Protein AF-A0A941N6A6-F1 (afdb_monomer_lite)

Structure (mmCIF, N/CA/C/O backbone):
data_AF-A0A941N6A6-F1
#
_entry.id   AF-A0A941N6A6-F1
#
loop_
_atom_site.group_PDB
_atom_site.id
_atom_site.type_symbol
_atom_site.label_atom_id
_atom_site.label_alt_id
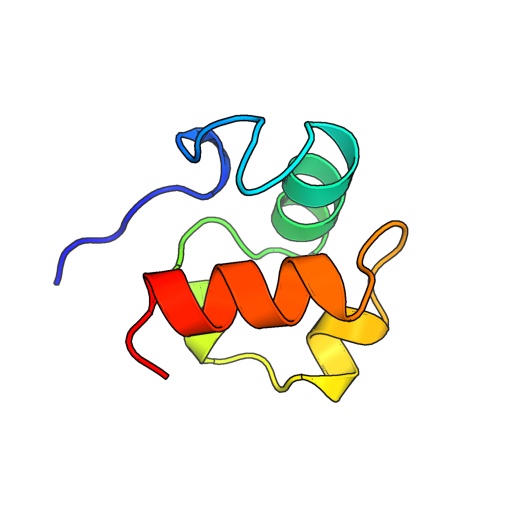_atom_site.label_comp_id
_atom_site.label_asym_id
_atom_site.label_entity_id
_atom_site.label_se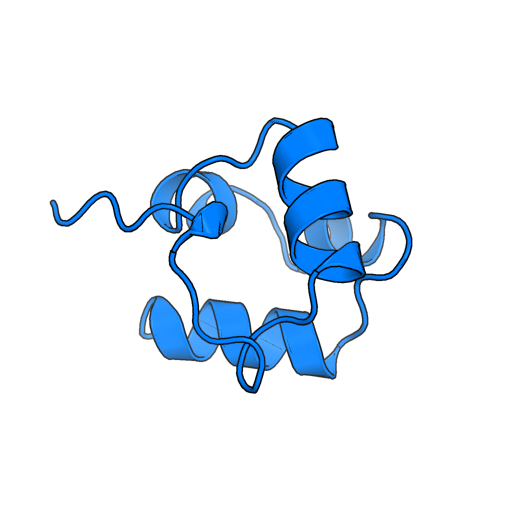q_id
_atom_site.pdbx_PDB_ins_code
_atom_site.Cartn_x
_atom_site.Cartn_y
_atom_site.Cartn_z
_atom_site.occupancy
_atom_site.B_iso_or_equiv
_atom_site.auth_seq_id
_atom_site.auth_comp_id
_atom_site.auth_asym_id
_atom_site.auth_atom_id
_atom_site.pdbx_PDB_model_num
ATOM 1 N N . MET A 1 1 ? -17.280 7.745 6.098 1.00 49.47 1 MET A N 1
ATOM 2 C CA . MET A 1 1 ? -15.845 8.061 5.983 1.00 49.47 1 MET A CA 1
ATOM 3 C C . MET A 1 1 ? -15.490 8.223 4.511 1.00 49.47 1 MET A C 1
ATOM 5 O O . MET A 1 1 ? -16.341 7.960 3.672 1.00 49.47 1 MET A O 1
ATOM 9 N N . ARG A 1 2 ? -14.311 8.754 4.166 1.00 58.88 2 ARG A N 1
ATOM 10 C CA . ARG A 1 2 ? -13.862 8.777 2.765 1.00 58.88 2 ARG A CA 1
ATOM 11 C C . ARG A 1 2 ? -13.155 7.452 2.482 1.00 58.88 2 ARG A C 1
ATOM 13 O O . ARG A 1 2 ? -11.961 7.353 2.736 1.00 58.88 2 ARG A O 1
ATOM 20 N N . ASP A 1 3 ? -13.890 6.485 1.940 1.00 81.12 3 ASP A N 1
ATOM 21 C CA . ASP A 1 3 ? -13.354 5.239 1.376 1.00 81.12 3 ASP A CA 1
ATOM 22 C C . ASP A 1 3 ? -12.510 5.547 0.133 1.00 81.12 3 ASP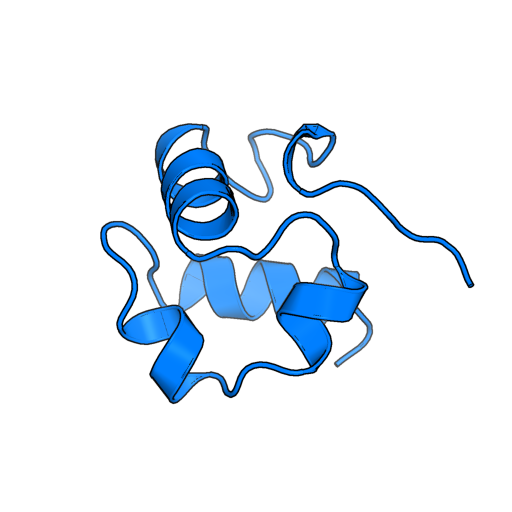 A C 1
ATOM 24 O O . ASP A 1 3 ? -12.955 5.394 -1.006 1.00 81.12 3 ASP A O 1
ATOM 28 N N . GLN A 1 4 ? -11.301 6.081 0.319 1.00 91.12 4 GLN A N 1
ATOM 29 C CA . GLN A 1 4 ? -10.429 6.399 -0.805 1.00 91.12 4 GLN A CA 1
ATOM 30 C C . GLN A 1 4 ? -9.902 5.093 -1.422 1.00 91.12 4 GLN A C 1
ATOM 32 O O . GLN A 1 4 ? -9.189 4.351 -0.739 1.00 91.12 4 GLN A O 1
ATOM 37 N N . PRO A 1 5 ? -10.187 4.807 -2.706 1.00 95.25 5 PRO A N 1
ATOM 38 C CA . PRO A 1 5 ? -9.740 3.566 -3.329 1.00 95.25 5 PRO A CA 1
ATOM 39 C C . PRO A 1 5 ? -8.225 3.562 -3.558 1.00 95.25 5 PRO A C 1
ATOM 41 O O . PRO A 1 5 ? -7.672 4.523 -4.102 1.00 95.25 5 PRO A O 1
ATOM 44 N N . ILE A 1 6 ? -7.558 2.441 -3.263 1.00 95.06 6 ILE A N 1
ATOM 45 C CA . ILE A 1 6 ? -6.118 2.243 -3.516 1.00 95.06 6 ILE A CA 1
ATOM 46 C C . ILE A 1 6 ? -5.776 2.450 -4.998 1.00 95.06 6 ILE A C 1
ATOM 48 O O . ILE A 1 6 ? -4.738 3.024 -5.341 1.00 95.06 6 ILE A O 1
ATOM 52 N N . ALA A 1 7 ? -6.671 2.033 -5.898 1.00 94.62 7 ALA A N 1
ATOM 53 C CA . ALA A 1 7 ? -6.499 2.201 -7.339 1.00 94.62 7 ALA A CA 1
ATOM 54 C C . ALA A 1 7 ? -6.346 3.680 -7.751 1.00 94.62 7 ALA A C 1
ATOM 56 O O . ALA A 1 7 ? -5.550 3.991 -8.646 1.00 94.62 7 ALA A O 1
ATOM 57 N N . ALA A 1 8 ? -7.049 4.581 -7.057 1.00 94.50 8 ALA A N 1
ATOM 58 C CA . ALA A 1 8 ? -7.108 6.011 -7.349 1.00 94.50 8 ALA A CA 1
ATOM 59 C C . ALA A 1 8 ? -5.949 6.821 -6.741 1.00 94.50 8 ALA A C 1
ATOM 61 O O . ALA A 1 8 ? -5.821 8.010 -7.032 1.00 94.50 8 ALA A O 1
ATOM 62 N N . LEU A 1 9 ? -5.090 6.208 -5.918 1.00 92.19 9 LEU A N 1
ATOM 63 C CA . LEU A 1 9 ? -3.926 6.897 -5.354 1.00 92.19 9 LEU A CA 1
ATOM 64 C C . LEU A 1 9 ? -2.973 7.363 -6.465 1.00 92.19 9 LEU A C 1
ATOM 66 O O . LEU A 1 9 ? -2.843 6.690 -7.487 1.00 92.19 9 LEU A O 1
ATOM 70 N N . PRO A 1 10 ? -2.272 8.490 -6.321 1.00 92.44 10 PRO A N 1
ATOM 71 C CA . PRO A 1 10 ? -1.344 8.932 -7.352 1.00 92.44 10 PRO A CA 1
ATOM 72 C C . PRO A 1 10 ? -0.102 8.024 -7.424 1.00 92.44 10 PRO A C 1
ATOM 74 O O . PRO A 1 10 ? 0.325 7.452 -6.420 1.00 92.44 10 PRO A O 1
ATOM 77 N N . GLU A 1 11 ? 0.512 7.895 -8.608 1.00 89.69 11 GLU A N 1
ATOM 78 C CA . GLU A 1 11 ? 1.670 6.999 -8.807 1.00 89.69 11 GLU A CA 1
ATOM 79 C C . GLU A 1 11 ? 2.904 7.394 -7.981 1.00 89.69 11 GLU A C 1
ATOM 81 O O . GLU A 1 11 ? 3.694 6.526 -7.614 1.00 89.69 11 GLU A O 1
ATOM 86 N N . HIS A 1 12 ? 3.045 8.681 -7.643 1.00 88.12 12 HIS A N 1
ATOM 87 C CA . HIS A 1 12 ? 4.116 9.160 -6.767 1.00 88.12 12 HIS A CA 1
ATOM 88 C C . HIS A 1 12 ? 3.933 8.724 -5.303 1.00 88.12 12 HIS A C 1
ATOM 90 O O . HIS A 1 12 ? 4.915 8.673 -4.570 1.00 88.12 12 HIS A O 1
ATOM 96 N N . ALA A 1 13 ? 2.704 8.400 -4.878 1.00 89.25 13 ALA A N 1
ATOM 97 C CA . ALA A 1 13 ? 2.434 7.857 -3.548 1.00 89.25 13 ALA A CA 1
ATOM 98 C C . ALA A 1 13 ? 2.575 6.330 -3.536 1.00 89.25 13 ALA A C 1
ATOM 100 O O . ALA A 1 13 ? 3.242 5.773 -2.667 1.00 89.25 13 ALA A O 1
ATOM 101 N N . LEU A 1 14 ? 1.978 5.648 -4.522 1.00 92.81 14 LEU A N 1
ATOM 102 C CA . LEU A 1 14 ? 2.159 4.212 -4.724 1.00 92.81 14 LEU A CA 1
ATOM 103 C C . LEU A 1 14 ? 2.264 3.862 -6.213 1.00 92.81 14 LEU A C 1
ATOM 105 O O . LEU A 1 14 ? 1.330 4.127 -6.976 1.00 92.81 14 LEU A O 1
ATOM 109 N N . PRO A 1 15 ? 3.330 3.163 -6.641 1.00 94.81 15 PRO A N 1
ATOM 110 C CA . PRO A 1 15 ? 3.418 2.679 -8.011 1.00 94.81 15 PRO A CA 1
ATOM 111 C C . PRO A 1 15 ? 2.399 1.562 -8.268 1.00 94.81 15 PRO A C 1
ATOM 113 O O . PRO A 1 15 ? 1.986 0.844 -7.354 1.00 94.81 15 PRO A O 1
ATOM 116 N N . LYS A 1 16 ? 2.067 1.330 -9.545 1.00 95.12 16 LYS A N 1
ATOM 117 C CA . LYS A 1 16 ? 1.108 0.294 -9.984 1.00 95.12 16 LYS A CA 1
ATOM 118 C C . LYS A 1 16 ? 1.342 -1.083 -9.355 1.00 95.12 16 LYS A C 1
ATOM 120 O O . LYS A 1 16 ? 0.390 -1.729 -8.940 1.00 95.12 16 LYS A O 1
ATOM 125 N N . ARG A 1 17 ? 2.599 -1.523 -9.230 1.00 95.00 17 ARG A N 1
ATOM 126 C CA . ARG A 1 17 ? 2.938 -2.820 -8.610 1.00 95.00 17 ARG A CA 1
ATOM 127 C C . ARG A 1 17 ? 2.524 -2.912 -7.139 1.00 95.00 17 ARG A C 1
ATOM 129 O O . ARG A 1 17 ? 2.033 -3.952 -6.722 1.00 95.00 17 ARG A O 1
ATOM 136 N N . ALA A 1 18 ? 2.683 -1.823 -6.390 1.00 95.19 18 ALA A N 1
ATOM 137 C CA . ALA A 1 18 ? 2.324 -1.759 -4.982 1.00 95.19 18 ALA A CA 1
ATOM 138 C C . ALA A 1 18 ? 0.796 -1.720 -4.827 1.00 95.19 18 ALA A C 1
ATOM 140 O O . ALA A 1 18 ? 0.237 -2.496 -4.062 1.00 95.19 18 ALA A O 1
ATOM 141 N N . LYS A 1 19 ? 0.102 -0.928 -5.659 1.00 96.25 19 LYS A N 1
ATOM 142 C CA . LYS A 1 19 ? -1.369 -0.951 -5.731 1.00 96.25 19 LYS A CA 1
ATOM 143 C C . LYS A 1 19 ? -1.907 -2.346 -6.052 1.00 96.25 19 LYS A C 1
ATOM 145 O O . LYS A 1 19 ? -2.817 -2.820 -5.390 1.00 96.25 19 LYS A O 1
ATOM 150 N N . ASN A 1 20 ? -1.320 -3.024 -7.035 1.00 97.00 20 ASN A N 1
ATOM 151 C CA . ASN A 1 20 ? -1.742 -4.368 -7.424 1.00 97.00 20 ASN A CA 1
ATOM 152 C C . ASN A 1 20 ? -1.496 -5.400 -6.318 1.00 97.00 20 ASN A C 1
ATOM 154 O O . ASN A 1 20 ? -2.290 -6.324 -6.178 1.00 97.00 20 ASN A O 1
ATOM 158 N N . ALA A 1 21 ? -0.413 -5.263 -5.550 1.00 96.69 21 ALA A N 1
ATOM 159 C CA . ALA A 1 21 ? -0.149 -6.128 -4.407 1.00 96.69 21 ALA A CA 1
ATOM 160 C C . ALA A 1 21 ? -1.208 -5.954 -3.310 1.00 96.69 21 ALA A C 1
ATOM 162 O O . ALA A 1 21 ? -1.741 -6.950 -2.833 1.00 96.69 21 ALA A O 1
ATOM 163 N N . LEU A 1 22 ? -1.565 -4.707 -2.986 1.00 95.81 22 LEU A N 1
ATOM 164 C CA . LEU A 1 22 ? -2.633 -4.386 -2.032 1.00 95.81 22 LEU A CA 1
ATOM 165 C C . LEU A 1 22 ? -3.983 -4.949 -2.496 1.00 95.81 22 LEU A C 1
ATOM 167 O O . LEU A 1 22 ? -4.605 -5.719 -1.773 1.00 95.81 22 LEU A O 1
ATOM 171 N N . LEU A 1 23 ? -4.380 -4.666 -3.742 1.00 96.56 23 LEU A N 1
ATOM 172 C CA . LEU A 1 23 ? -5.652 -5.133 -4.304 1.00 96.56 23 LEU A CA 1
ATOM 173 C C . LEU A 1 23 ? -5.755 -6.666 -4.327 1.00 96.56 23 LEU A C 1
ATOM 175 O O . LEU A 1 23 ? -6.804 -7.220 -4.015 1.00 96.56 23 LEU A O 1
ATOM 179 N N . ARG A 1 24 ? -4.664 -7.369 -4.661 1.00 96.06 24 ARG A N 1
ATOM 180 C CA . ARG A 1 24 ? -4.611 -8.843 -4.616 1.00 96.06 24 ARG A CA 1
ATOM 181 C C . ARG A 1 24 ? -4.604 -9.399 -3.193 1.00 96.06 24 ARG A C 1
ATOM 183 O O . ARG A 1 24 ? -5.042 -10.526 -3.001 1.00 96.06 24 ARG A O 1
ATOM 190 N N . GLY A 1 25 ? -4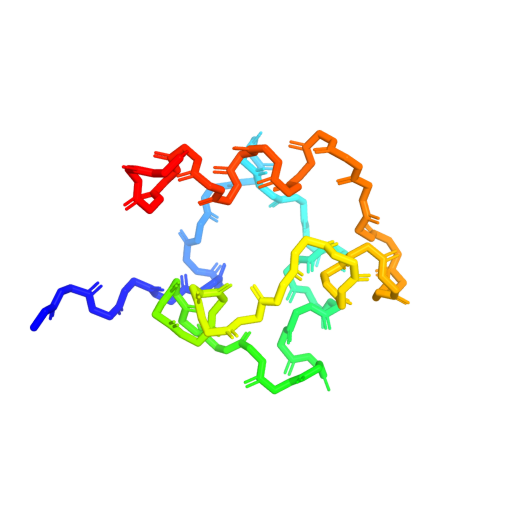.118 -8.624 -2.227 1.00 93.31 25 GLY A N 1
ATOM 191 C CA . GLY A 1 25 ? -4.198 -8.922 -0.798 1.00 93.31 25 GLY A CA 1
ATOM 192 C C . GLY A 1 25 ? -5.567 -8.628 -0.177 1.00 93.31 25 GLY A C 1
ATOM 193 O O . GLY A 1 25 ? -5.714 -8.792 1.026 1.00 93.31 25 GLY A O 1
ATOM 194 N N . GLY A 1 26 ? -6.556 -8.193 -0.970 1.00 94.75 26 GLY A N 1
ATOM 195 C CA . GLY A 1 26 ? -7.894 -7.843 -0.486 1.00 94.75 26 GLY A CA 1
ATOM 196 C C . GLY A 1 26 ? -8.016 -6.421 0.066 1.00 94.75 26 GLY A C 1
ATOM 197 O O . GLY A 1 26 ? -9.050 -6.085 0.625 1.00 94.75 26 GLY A O 1
ATOM 198 N N . ILE A 1 27 ? -6.991 -5.582 -0.103 1.00 96.00 27 ILE A N 1
ATOM 199 C CA . ILE A 1 27 ? -6.955 -4.200 0.387 1.00 96.00 27 ILE A CA 1
ATOM 200 C C . ILE A 1 27 ? -7.368 -3.271 -0.760 1.00 96.00 27 ILE A C 1
ATOM 202 O O . ILE A 1 27 ? -6.560 -2.941 -1.638 1.00 96.00 27 ILE A O 1
ATOM 206 N N . ALA A 1 28 ? -8.639 -2.872 -0.784 1.00 95.69 28 ALA A N 1
ATOM 207 C CA . ALA A 1 28 ? -9.230 -2.058 -1.842 1.00 95.69 28 ALA A CA 1
ATOM 208 C C . ALA A 1 28 ? -9.283 -0.567 -1.495 1.00 95.69 28 ALA A C 1
ATOM 210 O O . ALA A 1 28 ? -9.197 0.277 -2.397 1.00 95.69 28 ALA A O 1
ATOM 211 N N . THR A 1 29 ? -9.367 -0.235 -0.210 1.00 96.06 29 THR A N 1
ATOM 212 C CA . THR A 1 29 ? -9.485 1.134 0.301 1.00 96.06 29 THR A CA 1
ATOM 213 C C . THR A 1 29 ? -8.360 1.483 1.284 1.00 96.06 29 THR A C 1
ATOM 215 O O . THR A 1 29 ? -7.641 0.614 1.781 1.00 96.06 29 THR A O 1
ATOM 218 N N . LEU A 1 30 ? -8.176 2.781 1.562 1.00 93.81 30 LEU A N 1
ATOM 219 C CA . LEU A 1 30 ? -7.307 3.221 2.663 1.00 93.81 30 LEU A CA 1
ATOM 220 C C . LEU A 1 30 ? -7.807 2.737 4.032 1.00 93.81 30 LEU A C 1
ATOM 222 O O . LEU A 1 30 ? -6.992 2.582 4.937 1.00 93.81 30 LEU A O 1
ATOM 226 N N . GLU A 1 31 ? -9.111 2.497 4.180 1.00 93.56 31 GLU A N 1
ATOM 227 C CA . GLU A 1 31 ? -9.707 1.993 5.417 1.00 93.56 31 GLU A CA 1
ATOM 228 C C . GLU A 1 31 ? -9.328 0.521 5.632 1.00 93.56 31 GLU A C 1
ATOM 230 O O . GLU A 1 31 ? -8.781 0.192 6.682 1.00 93.56 31 GLU A O 1
ATOM 235 N N . ASP A 1 32 ? -9.410 -0.314 4.588 1.00 94.31 32 ASP A N 1
ATOM 236 C CA . ASP A 1 32 ? -8.900 -1.695 4.617 1.00 94.31 32 ASP A CA 1
ATOM 237 C C . ASP A 1 32 ? -7.409 -1.720 4.999 1.00 94.31 32 ASP A C 1
ATOM 239 O O . ASP A 1 32 ? -6.960 -2.518 5.820 1.00 94.31 32 ASP A O 1
ATOM 243 N N . ALA A 1 33 ? -6.613 -0.802 4.436 1.00 93.94 33 ALA A N 1
ATOM 244 C CA . ALA A 1 33 ? -5.185 -0.700 4.741 1.00 93.94 33 ALA A CA 1
ATOM 245 C C . ALA A 1 33 ? -4.917 -0.250 6.192 1.00 93.94 33 ALA A C 1
ATOM 247 O O . ALA A 1 33 ? -3.845 -0.524 6.745 1.00 93.94 33 ALA A O 1
ATOM 248 N N . ALA A 1 34 ? -5.865 0.454 6.817 1.00 93.56 34 ALA A N 1
ATOM 249 C CA . ALA A 1 34 ? -5.772 0.915 8.198 1.00 93.56 34 ALA A CA 1
ATOM 250 C C . ALA A 1 34 ? -5.980 -0.213 9.216 1.00 93.56 34 ALA A C 1
ATOM 252 O O . ALA A 1 34 ? -5.467 -0.106 10.336 1.00 93.56 34 ALA A O 1
ATOM 253 N N . GLU A 1 35 ? -6.696 -1.271 8.833 1.00 94.19 35 GLU A N 1
ATOM 254 C CA . GLU A 1 35 ? -6.923 -2.469 9.650 1.00 94.19 35 GLU A CA 1
ATOM 255 C C . GLU A 1 35 ? -5.702 -3.397 9.687 1.00 94.19 35 GLU A C 1
ATOM 257 O O . GLU A 1 35 ? -5.520 -4.160 10.634 1.00 94.19 35 GLU A O 1
ATOM 262 N N . TRP A 1 36 ? -4.825 -3.304 8.686 1.00 95.25 36 TRP A N 1
ATOM 263 C CA . TRP A 1 36 ? -3.620 -4.124 8.595 1.00 95.25 36 TRP A CA 1
ATOM 264 C C . TRP A 1 36 ? -2.474 -3.531 9.408 1.00 95.25 36 TRP A C 1
ATOM 266 O O . TRP A 1 36 ? -2.273 -2.311 9.436 1.00 95.25 36 TRP A O 1
ATOM 276 N N . THR A 1 37 ? -1.656 -4.385 10.031 1.00 95.50 37 THR A N 1
ATOM 277 C CA . THR A 1 37 ? -0.438 -3.926 10.711 1.00 95.50 37 THR A CA 1
ATOM 278 C C . THR A 1 37 ? 0.665 -3.594 9.705 1.00 95.50 37 THR A C 1
ATOM 280 O O . THR A 1 37 ? 0.680 -4.092 8.579 1.00 95.50 37 THR A O 1
ATOM 283 N N . ASP A 1 38 ? 1.648 -2.785 10.111 1.00 95.69 38 ASP A N 1
ATOM 284 C CA . ASP A 1 38 ? 2.819 -2.496 9.266 1.00 95.69 38 ASP A CA 1
ATOM 285 C C . ASP A 1 38 ? 3.561 -3.774 8.862 1.00 95.69 38 ASP A C 1
ATOM 287 O O . ASP A 1 38 ? 4.077 -3.868 7.751 1.00 95.69 38 ASP A O 1
ATOM 291 N N . ARG A 1 39 ? 3.590 -4.776 9.749 1.00 96.75 39 ARG A N 1
ATOM 292 C CA . ARG A 1 39 ? 4.194 -6.081 9.472 1.00 96.75 39 ARG A CA 1
ATOM 293 C C . ARG A 1 39 ? 3.450 -6.809 8.355 1.00 96.75 39 ARG A C 1
ATOM 295 O O . ARG A 1 39 ? 4.106 -7.346 7.465 1.00 96.75 39 ARG A O 1
ATOM 302 N N . ASP A 1 40 ? 2.121 -6.812 8.394 1.00 96.00 40 ASP A N 1
ATOM 303 C CA . ASP A 1 40 ? 1.303 -7.490 7.386 1.00 96.00 40 ASP A CA 1
ATOM 304 C C . ASP A 1 40 ? 1.427 -6.783 6.036 1.00 96.00 40 ASP A C 1
ATOM 306 O O . ASP A 1 40 ? 1.659 -7.431 5.016 1.00 96.00 40 ASP A O 1
ATOM 310 N N . LEU A 1 41 ? 1.406 -5.447 6.029 1.00 95.31 41 LEU A N 1
ATOM 311 C CA . LEU A 1 41 ? 1.640 -4.660 4.818 1.00 95.31 41 LEU A CA 1
ATOM 312 C C . LEU A 1 41 ? 3.030 -4.928 4.224 1.00 95.31 41 LEU A C 1
ATOM 314 O O . LEU A 1 41 ? 3.151 -5.120 3.018 1.00 95.31 41 LEU A O 1
ATOM 318 N N . LEU A 1 42 ? 4.075 -5.000 5.055 1.00 96.38 42 LEU A N 1
ATOM 319 C CA . LEU A 1 42 ? 5.441 -5.322 4.619 1.00 96.38 42 LEU A CA 1
ATOM 320 C C . LEU A 1 42 ? 5.616 -6.773 4.155 1.00 96.38 42 LEU A C 1
ATOM 322 O O . LEU A 1 42 ? 6.618 -7.079 3.511 1.00 96.38 42 LEU A O 1
ATOM 326 N N . SER A 1 43 ? 4.678 -7.666 4.478 1.00 96.00 43 SER A N 1
ATOM 327 C CA . SER A 1 43 ? 4.699 -9.048 3.994 1.00 96.00 43 SER A CA 1
ATOM 328 C C . SER A 1 43 ? 4.225 -9.171 2.542 1.00 96.00 43 SER A C 1
ATOM 330 O O . SER A 1 43 ? 4.526 -10.163 1.875 1.00 96.00 43 SER A O 1
ATOM 332 N N . LEU A 1 44 ? 3.520 -8.156 2.029 1.00 95.19 44 LEU A N 1
ATOM 333 C CA . LEU A 1 44 ? 3.023 -8.147 0.661 1.00 95.19 44 LEU A CA 1
ATOM 334 C C . LEU A 1 44 ? 4.165 -7.948 -0.347 1.00 95.19 44 LEU A C 1
ATOM 33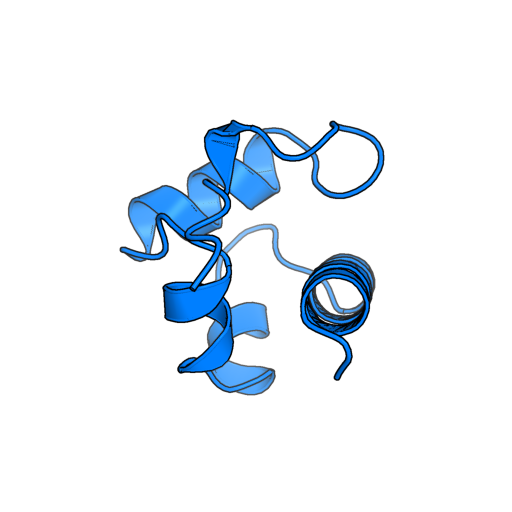6 O O . LEU A 1 44 ? 5.073 -7.133 -0.140 1.00 95.19 44 LEU A O 1
ATOM 340 N N . PRO A 1 45 ? 4.110 -8.636 -1.500 1.00 94.12 45 PRO A N 1
ATOM 341 C CA . PRO A 1 45 ? 5.120 -8.479 -2.533 1.00 94.12 45 PRO A CA 1
ATOM 342 C C . PRO A 1 45 ? 5.152 -7.030 -3.030 1.00 94.12 45 PRO A C 1
ATOM 344 O O . PRO A 1 45 ? 4.119 -6.409 -3.257 1.00 94.12 45 PRO A O 1
ATOM 347 N N . HIS A 1 46 ? 6.350 -6.490 -3.250 1.00 93.62 46 HIS A N 1
ATOM 348 C CA . HIS A 1 46 ? 6.558 -5.120 -3.743 1.00 93.62 46 HIS A CA 1
ATOM 349 C C . HIS A 1 46 ? 6.108 -3.988 -2.801 1.00 93.62 46 HIS A C 1
ATOM 351 O O . HIS A 1 46 ? 6.108 -2.827 -3.228 1.00 93.62 46 HIS A O 1
ATOM 357 N N . ILE A 1 47 ? 5.788 -4.286 -1.537 1.00 95.06 47 ILE A N 1
ATOM 358 C CA . ILE A 1 47 ? 5.537 -3.281 -0.502 1.00 95.06 47 ILE A CA 1
ATOM 359 C C . ILE A 1 47 ? 6.788 -3.107 0.362 1.00 95.06 47 ILE A C 1
ATOM 361 O O . ILE A 1 47 ? 7.209 -4.002 1.083 1.00 95.06 47 ILE A O 1
ATOM 365 N N . GLY A 1 48 ? 7.408 -1.929 0.265 1.00 94.38 48 GLY A N 1
ATOM 366 C CA . GLY A 1 48 ? 8.541 -1.538 1.104 1.00 94.38 48 GLY A CA 1
ATOM 367 C C . GLY A 1 48 ? 8.142 -0.526 2.177 1.00 94.38 48 GLY A C 1
ATOM 368 O O . GLY A 1 48 ? 7.088 0.103 2.090 1.00 94.38 48 GLY A O 1
ATOM 369 N N . ARG A 1 49 ? 9.037 -0.298 3.148 1.00 95.38 49 ARG A N 1
ATOM 370 C CA . ARG A 1 49 ? 8.827 0.651 4.263 1.00 95.38 49 ARG A CA 1
ATOM 371 C C . ARG A 1 49 ? 8.405 2.048 3.805 1.00 95.38 49 ARG A C 1
ATOM 373 O O . ARG A 1 49 ? 7.543 2.646 4.433 1.00 95.38 49 ARG A O 1
ATOM 380 N N . ALA A 1 50 ? 8.960 2.539 2.694 1.00 94.00 50 ALA A N 1
ATOM 381 C CA . ALA A 1 50 ? 8.587 3.836 2.129 1.00 94.00 50 ALA A CA 1
ATOM 382 C C . ALA A 1 50 ? 7.101 3.900 1.731 1.00 94.00 50 ALA A C 1
ATOM 384 O O . ALA A 1 50 ? 6.437 4.886 2.020 1.00 94.00 50 ALA A O 1
ATOM 385 N N . TYR A 1 51 ? 6.558 2.835 1.131 1.00 94.06 51 TYR A N 1
ATOM 386 C CA . TYR A 1 51 ? 5.150 2.796 0.722 1.00 94.06 51 TYR A CA 1
ATOM 387 C C . TYR A 1 51 ? 4.211 2.625 1.913 1.00 94.06 51 TYR A C 1
ATOM 389 O O . TYR A 1 51 ? 3.134 3.212 1.917 1.00 94.06 51 TYR A O 1
ATOM 397 N N . VAL A 1 52 ? 4.631 1.882 2.941 1.00 95.31 52 VAL A N 1
ATOM 398 C CA . VAL A 1 52 ? 3.887 1.810 4.208 1.00 95.31 52 VAL A CA 1
ATOM 399 C C . VAL A 1 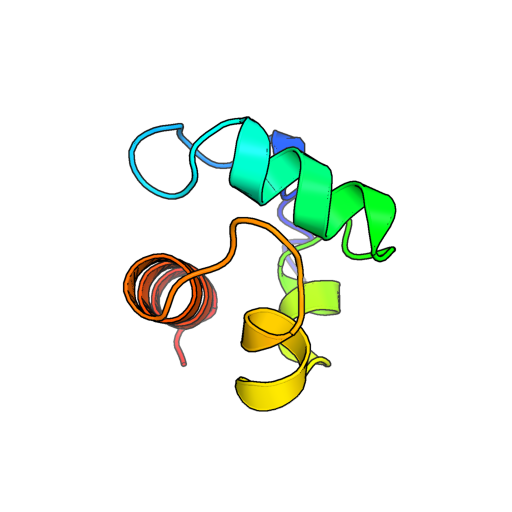52 ? 3.834 3.185 4.868 1.00 95.31 52 VAL A C 1
ATOM 401 O O . VAL A 1 52 ? 2.753 3.634 5.228 1.00 95.31 52 VAL A O 1
ATOM 404 N N . ALA A 1 53 ? 4.957 3.904 4.935 1.00 94.69 53 ALA A N 1
ATOM 405 C CA . ALA A 1 53 ? 4.982 5.269 5.455 1.00 94.69 53 ALA A CA 1
ATOM 406 C C . ALA A 1 53 ? 4.067 6.212 4.651 1.00 94.69 53 ALA A C 1
ATOM 408 O O . ALA A 1 53 ? 3.309 6.976 5.241 1.00 94.69 53 ALA A O 1
ATOM 409 N N . SER A 1 54 ? 4.067 6.123 3.315 1.00 93.31 54 SER A N 1
ATOM 410 C CA . SER A 1 54 ? 3.143 6.896 2.472 1.00 93.31 54 SER A CA 1
ATOM 411 C C . SER A 1 54 ? 1.675 6.547 2.730 1.00 93.31 54 SER A C 1
ATOM 413 O O . SER A 1 54 ? 0.849 7.449 2.816 1.00 93.31 54 SER A O 1
ATOM 415 N N . LEU A 1 55 ? 1.342 5.260 2.884 1.00 92.94 55 LEU A N 1
ATOM 416 C CA . LEU A 1 55 ? -0.009 4.818 3.239 1.00 92.94 55 LEU A CA 1
ATOM 417 C C . LEU A 1 55 ? -0.441 5.387 4.594 1.00 92.94 55 LEU A C 1
ATOM 419 O O . LEU A 1 55 ? -1.543 5.915 4.704 1.00 92.94 55 LEU A O 1
ATOM 423 N N . ARG A 1 56 ? 0.420 5.310 5.615 1.00 93.50 56 ARG A N 1
ATOM 424 C CA . ARG A 1 56 ? 0.136 5.831 6.964 1.00 93.50 56 ARG A CA 1
ATOM 425 C C . ARG A 1 56 ? -0.060 7.345 6.956 1.00 93.50 56 ARG A C 1
ATOM 427 O O . ARG A 1 56 ? -1.088 7.812 7.440 1.00 93.50 56 ARG A O 1
ATOM 434 N N . ALA A 1 57 ? 0.796 8.077 6.245 1.00 92.81 57 ALA A N 1
ATOM 435 C CA . ALA A 1 57 ? 0.635 9.515 6.052 1.00 92.81 57 ALA A CA 1
ATOM 436 C C . ALA A 1 57 ? -0.705 9.879 5.381 1.00 92.81 57 ALA A C 1
ATOM 438 O O . ALA A 1 57 ? -1.363 10.826 5.806 1.00 92.81 57 ALA A O 1
ATOM 439 N N . LEU A 1 58 ? -1.148 9.110 4.376 1.00 90.06 58 LEU A N 1
ATOM 440 C CA . LEU A 1 58 ? -2.457 9.302 3.730 1.00 90.06 58 LEU A CA 1
ATOM 441 C C . LEU A 1 58 ? -3.638 9.017 4.675 1.00 90.06 58 LEU A C 1
ATOM 443 O O . LEU A 1 58 ? -4.692 9.631 4.531 1.00 90.06 58 LEU A O 1
ATOM 447 N N . MET A 1 59 ? -3.460 8.115 5.643 1.00 89.62 59 MET A N 1
ATOM 448 C CA . MET A 1 59 ? -4.442 7.809 6.690 1.00 89.62 59 MET A CA 1
ATOM 449 C C . MET A 1 59 ? -4.415 8.798 7.869 1.00 89.62 59 MET A C 1
ATOM 451 O O . MET A 1 59 ? -5.300 8.743 8.721 1.00 89.62 59 MET A O 1
ATOM 455 N N . GLY A 1 60 ? -3.408 9.674 7.957 1.00 87.25 60 GLY A N 1
ATOM 456 C CA . GLY A 1 60 ? -3.174 10.520 9.132 1.00 87.25 60 GLY A CA 1
ATOM 457 C C . GLY A 1 60 ? -2.622 9.760 10.347 1.00 87.25 60 GLY A C 1
ATOM 458 O O . GLY A 1 60 ? -2.915 10.141 11.480 1.00 87.25 60 GLY A O 1
ATOM 459 N N . ARG A 1 61 ? -1.869 8.677 10.115 1.00 69.81 61 ARG A N 1
ATOM 460 C CA . ARG A 1 61 ? -1.175 7.863 11.127 1.00 69.81 61 ARG A CA 1
ATOM 461 C C . ARG A 1 61 ? 0.340 7.928 10.970 1.00 69.81 61 ARG A C 1
ATOM 463 O O . ARG A 1 61 ? 0.808 8.162 9.833 1.00 69.81 61 ARG A O 1
#

Foldseek 3Di:
DPFAFLVPDDCVLPNPVLSVQCVVVVNGGLVSVVPDDPVRSCVTPPRDPSNNVSSCVVVVD

pLDDT: mean 92.2, std 8.13, range [49.47, 97.0]

Sequence (61 aa):
MRDQPIAALPEHALPKRAKNALLRGGIATLEDAAEWTDRDLLSLPHIGRAYVASLRALMGR

Radius of gyration: 9.99 Å; chains: 1; bounding box: 25×20×21 Å

Secondary structure (DSSP, 8-state):
----BGGGS-TTTS-HHHHHHHHHTT--BHHHHHHS-HHHHHHSTT--HHHHHHHHHHHT-